Protein AF-A0A0H5R108-F1 (afdb_monomer_lite)

InterPro domains:
  IPR002110 Ankyrin repeat [PF12796] (49-113)
  IPR036770 Ankyrin repeat-containing domain superfamily [G3DSA:1.25.40.20] (4-112)
  IPR036770 Ankyrin repeat-containing domain superfamily [SSF48403] (60-112)

Foldseek 3Di:
DVVQVVVLVVVVVVLVVVLVVLVVVVCVVDDDDPDDPDPVPPDPPVVSVVVSLVVLLCVQQPADPQRDGQLLCCLVVVHDLSSNLVSLVSPHQQCDAGPPPRDGSLSSCVVSVPDPSNNVSNVVSVVVVVVD

Secondary structure (DSSP, 8-state):
-HHHHHHHHHHHHHHHHHHHHHHHHHHTTS---S-----TTS---HHHHHHHHHHHHHHHT-B-TTS-BHHHHHHHTT--HHHHHHHHHTT--TTPPPTTT---HHHHHHHTT--HHHHHHHHHHHHHTT--

Structure (mmCIF, N/CA/C/O backbone):
data_AF-A0A0H5R108-F1
#
_entry.id   AF-A0A0H5R108-F1
#
loop_
_atom_site.group_PDB
_atom_site.id
_atom_site.type_symbol
_atom_site.label_atom_id
_atom_site.label_alt_id
_atom_site.label_comp_id
_atom_site.label_asym_id
_atom_site.label_entity_id
_atom_site.label_seq_id
_atom_site.pdbx_PDB_ins_code
_atom_site.Cartn_x
_atom_site.Cartn_y
_atom_site.Cartn_z
_atom_site.occupancy
_atom_site.B_iso_or_equiv
_atom_site.auth_seq_id
_atom_site.auth_comp_id
_atom_site.auth_asym_id
_atom_site.auth_atom_id
_atom_site.pdbx_PDB_model_num
ATOM 1 N N . ALA A 1 1 ? 14.320 -15.100 1.648 1.00 39.25 1 ALA A N 1
ATOM 2 C CA . ALA A 1 1 ? 12.861 -15.358 1.573 1.00 39.25 1 ALA A CA 1
ATOM 3 C C . ALA A 1 1 ? 12.163 -15.461 2.945 1.00 39.25 1 ALA A C 1
ATOM 5 O O . ALA A 1 1 ? 10.966 -15.215 3.024 1.00 39.25 1 ALA A O 1
ATOM 6 N N . THR A 1 2 ? 12.867 -15.785 4.038 1.00 31.83 2 THR A N 1
ATOM 7 C CA . THR A 1 2 ? 12.300 -15.972 5.395 1.00 31.83 2 THR A CA 1
ATOM 8 C C . THR A 1 2 ? 12.022 -14.674 6.167 1.00 31.83 2 THR A C 1
ATOM 10 O O . THR A 1 2 ? 11.045 -14.609 6.910 1.00 31.83 2 THR A O 1
ATOM 13 N N . PHE A 1 3 ? 12.805 -13.612 5.944 1.00 29.23 3 PHE A N 1
ATOM 14 C CA . PHE A 1 3 ? 12.613 -12.315 6.613 1.00 29.23 3 PHE A CA 1
ATOM 15 C C . PHE A 1 3 ? 11.289 -11.622 6.228 1.00 29.23 3 PHE A C 1
ATOM 17 O O . PHE A 1 3 ? 10.627 -11.038 7.080 1.00 29.23 3 PHE A O 1
ATOM 24 N N . CYS A 1 4 ? 10.850 -11.744 4.969 1.00 37.72 4 CYS A N 1
ATOM 25 C CA . CYS A 1 4 ? 9.632 -11.081 4.487 1.00 37.72 4 CYS A CA 1
ATOM 26 C C . CYS A 1 4 ? 8.341 -11.788 4.932 1.00 37.72 4 CYS A C 1
ATOM 28 O O . CYS A 1 4 ? 7.384 -11.103 5.269 1.00 37.72 4 CYS A O 1
ATOM 30 N N . LYS A 1 5 ? 8.316 -13.129 5.029 1.00 38.66 5 LYS A N 1
ATOM 31 C CA . LYS A 1 5 ? 7.166 -13.861 5.609 1.00 38.66 5 LYS A CA 1
ATOM 32 C C . LYS A 1 5 ? 6.961 -13.513 7.086 1.00 38.66 5 LYS A C 1
ATOM 34 O O . LYS A 1 5 ? 5.835 -13.297 7.518 1.00 38.66 5 LYS A O 1
ATOM 39 N N . ARG A 1 6 ? 8.058 -13.397 7.843 1.00 40.00 6 ARG A N 1
ATOM 40 C CA . ARG A 1 6 ? 8.017 -12.954 9.244 1.00 40.00 6 ARG A CA 1
ATOM 41 C C . ARG A 1 6 ? 7.559 -11.494 9.350 1.00 40.00 6 ARG A C 1
ATOM 43 O O . ARG A 1 6 ? 6.747 -11.187 10.210 1.00 40.00 6 ARG A O 1
ATOM 50 N N . GLY A 1 7 ? 7.997 -10.631 8.430 1.00 42.91 7 GLY A N 1
ATOM 51 C CA . GLY A 1 7 ? 7.567 -9.231 8.345 1.00 42.91 7 GLY A CA 1
ATOM 52 C C . GLY A 1 7 ? 6.076 -9.038 8.038 1.00 42.91 7 GLY A C 1
ATOM 53 O O . GLY A 1 7 ? 5.444 -8.208 8.679 1.00 42.91 7 GLY A O 1
ATOM 54 N N . VAL A 1 8 ? 5.491 -9.819 7.120 1.00 51.31 8 VAL A N 1
ATOM 55 C CA . VAL A 1 8 ? 4.050 -9.744 6.789 1.00 51.31 8 VAL A CA 1
ATOM 56 C C . VAL A 1 8 ? 3.183 -10.127 7.991 1.00 51.31 8 VAL A C 1
ATOM 58 O O . VAL A 1 8 ? 2.243 -9.404 8.314 1.00 51.31 8 VAL A O 1
ATOM 61 N N . ASN A 1 9 ? 3.550 -11.197 8.704 1.00 53.38 9 ASN A N 1
ATOM 62 C CA . ASN A 1 9 ? 2.855 -11.595 9.929 1.00 53.38 9 ASN A CA 1
ATOM 63 C C . ASN A 1 9 ? 2.974 -10.521 11.017 1.00 53.38 9 ASN A C 1
ATOM 65 O O . ASN A 1 9 ? 1.993 -10.236 11.686 1.00 53.38 9 ASN A O 1
ATOM 69 N N . ILE A 1 10 ? 4.139 -9.877 11.153 1.00 54.69 10 ILE A N 1
ATOM 70 C CA . ILE A 1 10 ? 4.339 -8.790 12.119 1.00 54.69 10 ILE A CA 1
ATOM 71 C C . ILE A 1 10 ? 3.491 -7.563 11.764 1.00 54.69 10 ILE A C 1
ATOM 73 O O . ILE A 1 10 ? 2.872 -7.002 12.656 1.00 54.69 10 ILE A O 1
ATOM 77 N N . ILE A 1 11 ? 3.416 -7.148 10.494 1.00 59.50 11 ILE A N 1
ATOM 78 C CA . ILE A 1 11 ? 2.591 -5.994 10.089 1.00 59.50 11 ILE A CA 1
ATOM 79 C C . ILE A 1 11 ? 1.109 -6.289 10.327 1.00 59.50 11 ILE A C 1
ATOM 81 O O . ILE A 1 11 ? 0.412 -5.454 10.899 1.00 59.50 11 ILE A O 1
ATOM 85 N N . SER A 1 12 ? 0.643 -7.484 9.949 1.00 58.59 12 SER A N 1
ATOM 86 C CA . SER A 1 12 ? -0.729 -7.911 10.229 1.00 58.59 12 SER A CA 1
ATOM 87 C C . SER A 1 12 ? -0.999 -7.948 11.731 1.00 58.59 12 SER A C 1
ATOM 89 O O . SER A 1 12 ? -2.007 -7.407 12.167 1.00 58.59 12 SER A O 1
ATOM 91 N N . SER A 1 13 ? -0.094 -8.525 12.528 1.00 58.38 13 SER A N 1
ATOM 92 C CA . SER A 1 13 ? -0.219 -8.542 13.985 1.00 58.38 13 SER A CA 1
ATOM 93 C C . SER A 1 13 ? -0.236 -7.134 14.564 1.00 58.38 13 SER A C 1
ATOM 95 O O . SER A 1 13 ? -1.111 -6.854 15.359 1.00 58.38 13 SER A O 1
ATOM 97 N N . ILE A 1 14 ? 0.640 -6.220 14.137 1.00 65.56 14 ILE A N 1
ATOM 98 C CA . ILE A 1 14 ? 0.660 -4.835 14.634 1.00 65.56 14 ILE A CA 1
ATOM 99 C C . ILE A 1 14 ? -0.652 -4.120 14.307 1.00 65.56 14 ILE A C 1
ATOM 101 O O . ILE A 1 14 ? -1.214 -3.476 15.185 1.00 65.56 14 ILE A O 1
ATOM 105 N N . ILE A 1 15 ? -1.165 -4.240 13.079 1.00 67.69 15 ILE A N 1
ATOM 106 C CA . ILE A 1 15 ? -2.441 -3.615 12.697 1.00 67.69 15 ILE A CA 1
ATOM 107 C C . ILE A 1 15 ? -3.590 -4.192 13.533 1.00 67.69 15 ILE A C 1
ATOM 109 O O . ILE A 1 15 ? -4.418 -3.433 14.038 1.00 67.69 15 ILE A O 1
ATOM 113 N N . THR A 1 16 ? -3.620 -5.513 13.724 1.00 66.31 16 THR A N 1
ATOM 114 C CA . THR A 1 16 ? -4.623 -6.182 14.562 1.00 66.31 16 THR A CA 1
ATOM 115 C C . THR A 1 16 ? -4.509 -5.753 16.023 1.00 66.31 16 THR A C 1
ATOM 117 O O . THR A 1 16 ? -5.508 -5.357 16.606 1.00 66.31 16 THR A O 1
ATOM 120 N N . THR A 1 17 ? -3.306 -5.718 16.596 1.00 64.25 17 THR A N 1
ATOM 121 C CA . THR A 1 17 ? -3.085 -5.314 17.991 1.00 64.25 17 THR A CA 1
ATOM 122 C C . THR A 1 17 ? -3.404 -3.837 18.215 1.00 64.25 17 THR A C 1
ATOM 124 O O . THR A 1 17 ? -3.990 -3.492 19.234 1.00 64.25 17 THR A O 1
ATOM 127 N N . VAL A 1 18 ? -3.083 -2.950 17.266 1.00 66.44 18 VAL A N 1
ATOM 128 C CA . VAL A 1 18 ? -3.482 -1.532 17.334 1.00 66.44 18 VAL A CA 1
ATOM 129 C C . VAL A 1 18 ? -5.004 -1.410 17.289 1.00 66.44 18 VAL A C 1
ATOM 131 O O . VAL A 1 18 ? -5.579 -0.649 18.064 1.00 66.44 18 VAL A O 1
ATOM 134 N N . ARG A 1 19 ? -5.676 -2.188 16.431 1.00 66.38 19 ARG A N 1
ATOM 135 C CA . ARG A 1 19 ? -7.143 -2.235 16.372 1.00 66.38 19 ARG A CA 1
ATOM 136 C C . ARG A 1 19 ? -7.742 -2.722 17.694 1.00 66.38 19 ARG A C 1
ATOM 138 O O . ARG A 1 19 ? -8.646 -2.077 18.211 1.00 66.38 19 ARG A O 1
ATOM 145 N N . GLU A 1 20 ? -7.209 -3.802 18.256 1.00 66.00 20 GLU A N 1
ATOM 146 C CA . GLU A 1 20 ? -7.631 -4.366 19.543 1.00 66.00 20 GLU A CA 1
ATOM 147 C C . GLU A 1 20 ? -7.404 -3.394 20.706 1.00 66.00 20 GLU A C 1
ATOM 149 O O . GLU A 1 20 ? -8.288 -3.233 21.539 1.00 66.00 20 GLU A O 1
ATOM 154 N N . GLN A 1 21 ? -6.266 -2.695 20.755 1.00 64.56 21 GLN A N 1
ATOM 155 C CA . GLN A 1 21 ? -5.990 -1.695 21.792 1.00 64.56 21 GLN A CA 1
ATOM 156 C C . GLN A 1 21 ? -6.930 -0.493 21.709 1.00 64.56 21 GLN A C 1
ATOM 158 O O . GLN A 1 21 ? -7.358 0.012 22.743 1.00 64.56 21 GLN A O 1
ATOM 163 N N . ILE A 1 22 ? -7.259 -0.029 20.500 1.00 64.00 22 ILE A N 1
ATOM 164 C CA . ILE A 1 22 ? -8.217 1.067 20.313 1.00 64.00 22 ILE A CA 1
ATOM 165 C C . ILE A 1 22 ? -9.602 0.636 20.803 1.00 64.00 22 ILE A C 1
ATOM 167 O O . ILE A 1 22 ? -10.215 1.379 21.561 1.00 64.00 22 ILE A O 1
ATOM 171 N N . ILE A 1 23 ? -10.056 -0.568 20.435 1.00 63.94 23 ILE A N 1
ATOM 172 C CA . ILE A 1 23 ? -11.335 -1.127 20.902 1.00 63.94 23 ILE A CA 1
ATOM 173 C C . ILE A 1 23 ? -11.332 -1.253 22.427 1.00 63.94 23 ILE A C 1
ATOM 175 O O . ILE A 1 23 ? -12.199 -0.694 23.084 1.00 63.94 23 ILE A O 1
ATOM 179 N N . HIS A 1 24 ? -10.302 -1.879 23.001 1.00 61.62 24 HIS A N 1
ATOM 180 C CA . HIS A 1 24 ? -10.184 -2.046 24.446 1.00 61.62 24 HIS A CA 1
ATOM 181 C C . HIS A 1 24 ? -10.196 -0.697 25.180 1.00 61.62 24 HIS A C 1
ATOM 183 O O . HIS A 1 24 ? -10.885 -0.551 26.180 1.00 61.62 24 HIS A O 1
ATOM 189 N N . ASN A 1 25 ? -9.476 0.317 24.693 1.00 56.56 25 ASN A N 1
ATOM 190 C CA . ASN A 1 25 ? -9.455 1.643 25.320 1.00 56.56 25 ASN A CA 1
ATOM 191 C C . ASN A 1 25 ? -10.799 2.388 25.216 1.00 56.56 25 ASN A C 1
ATOM 193 O O . ASN A 1 25 ? -11.084 3.219 26.078 1.00 56.56 25 ASN A O 1
ATOM 197 N N . LEU A 1 26 ? -11.611 2.105 24.192 1.00 58.41 26 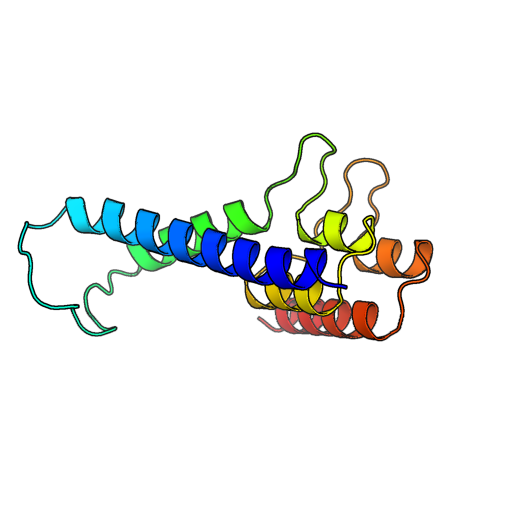LEU A N 1
ATOM 198 C CA . LEU A 1 26 ? -12.974 2.629 24.060 1.00 58.41 26 LEU A CA 1
ATOM 199 C C . LEU A 1 26 ? -13.953 1.871 24.976 1.00 58.41 26 LEU A C 1
ATOM 201 O O . LEU A 1 26 ? -14.751 2.512 25.661 1.00 58.41 26 LEU A O 1
ATOM 205 N N . ASP A 1 27 ? -13.815 0.546 25.089 1.00 54.22 27 ASP A N 1
ATOM 206 C CA . ASP A 1 27 ? -14.609 -0.314 25.983 1.00 54.22 27 ASP A CA 1
ATOM 207 C C . ASP A 1 27 ? -14.392 0.017 27.471 1.00 54.22 27 ASP A C 1
ATOM 209 O O . ASP A 1 27 ? -15.321 -0.069 28.275 1.00 54.22 27 ASP A O 1
ATOM 213 N N . GLN A 1 28 ? -13.192 0.470 27.864 1.00 46.34 28 GLN A N 1
ATOM 214 C CA . GLN A 1 28 ? -12.898 0.862 29.255 1.00 46.34 28 GLN A CA 1
ATOM 215 C C . GLN A 1 28 ? -13.725 2.066 29.763 1.00 46.34 28 GLN A C 1
ATOM 217 O O . GLN A 1 28 ? -13.648 2.383 30.951 1.00 46.34 28 GLN A O 1
ATOM 222 N N . ASN A 1 29 ? -14.544 2.712 28.919 1.00 45.19 29 ASN A N 1
ATOM 223 C CA . ASN A 1 29 ? -15.502 3.739 29.342 1.00 45.19 29 ASN A CA 1
ATOM 224 C C . ASN A 1 29 ? -16.907 3.205 29.692 1.00 45.19 29 ASN A C 1
ATOM 226 O O . ASN A 1 29 ? -17.709 3.975 30.220 1.00 45.19 29 ASN A O 1
ATOM 230 N N . VAL A 1 30 ? -17.216 1.913 29.495 1.00 46.62 30 VAL A N 1
ATOM 231 C CA . VAL A 1 30 ? -18.465 1.300 29.992 1.00 46.62 30 VAL A CA 1
ATOM 232 C C . VAL A 1 30 ? -18.208 -0.105 30.561 1.00 46.62 30 VAL A C 1
ATOM 234 O O . VAL A 1 30 ? -18.131 -1.086 29.842 1.00 46.62 30 VAL A O 1
ATOM 237 N N . MET A 1 31 ? -18.157 -0.169 31.898 1.00 34.31 31 MET A N 1
ATOM 238 C CA . MET A 1 31 ? -18.394 -1.324 32.789 1.00 34.31 31 MET A CA 1
ATOM 239 C C . MET A 1 31 ? -17.576 -2.626 32.608 1.00 34.31 31 MET A C 1
ATOM 241 O O . MET A 1 31 ? -17.708 -3.389 31.660 1.00 34.31 31 MET A O 1
ATOM 245 N N . LYS A 1 32 ? -16.811 -2.941 33.664 1.00 44.47 32 LYS A N 1
ATOM 246 C CA . LYS A 1 32 ? -16.006 -4.158 33.863 1.00 44.47 32 LYS A CA 1
ATOM 247 C C . LYS A 1 32 ? -16.839 -5.451 33.877 1.00 44.47 32 LYS A C 1
ATOM 249 O O . LYS A 1 32 ? -17.754 -5.576 34.687 1.00 44.47 32 LYS A O 1
ATOM 254 N N . GLY A 1 33 ? -16.386 -6.470 33.144 1.00 33.91 33 GLY A N 1
ATOM 255 C CA . GLY A 1 33 ? -16.775 -7.871 33.350 1.00 33.91 33 GLY A CA 1
ATOM 256 C C . GLY A 1 33 ? -15.952 -8.849 32.491 1.00 33.91 33 GLY A C 1
ATOM 257 O O . GLY A 1 33 ? -15.883 -8.655 31.282 1.00 33.91 33 GLY A O 1
ATOM 258 N N . PRO A 1 34 ? -15.308 -9.890 33.062 1.00 40.66 34 PRO A N 1
ATOM 259 C CA . PRO A 1 34 ? -14.499 -10.850 32.317 1.00 40.66 34 PRO A CA 1
ATOM 260 C C . PRO A 1 34 ? -15.363 -12.040 31.900 1.00 40.66 34 PRO A C 1
ATOM 262 O O . PRO A 1 34 ? -15.352 -13.089 32.531 1.00 40.66 34 PRO A O 1
ATOM 265 N N . SER A 1 35 ? -16.202 -11.865 30.894 1.00 36.12 35 SER A N 1
ATOM 266 C CA . SER A 1 35 ? -16.847 -12.953 30.151 1.00 36.12 35 SER A CA 1
ATOM 267 C C . SER A 1 35 ? -17.789 -12.322 29.147 1.00 36.12 35 SER A C 1
ATOM 269 O O . SER A 1 35 ? -18.382 -11.291 29.433 1.00 36.12 35 SER A O 1
ATOM 271 N N . VAL A 1 36 ? -17.944 -12.986 28.005 1.00 32.72 36 VAL A N 1
ATOM 272 C CA . VAL A 1 36 ? -18.641 -12.505 26.809 1.00 32.72 36 VAL A CA 1
ATOM 273 C C . VAL A 1 36 ? -17.709 -11.642 25.960 1.00 32.72 36 VAL A C 1
ATOM 275 O O . VAL A 1 36 ? -17.572 -10.446 26.168 1.00 32.72 36 VAL A O 1
ATOM 278 N N . TRP A 1 37 ? -17.099 -12.267 24.943 1.00 43.38 37 TRP A N 1
ATOM 279 C CA . TRP A 1 37 ? -17.059 -11.617 23.633 1.00 43.38 37 TRP A CA 1
ATOM 280 C C . TRP A 1 37 ? -18.476 -11.115 23.372 1.00 43.38 37 TRP A C 1
ATOM 282 O O . TRP A 1 37 ? -19.359 -11.959 23.170 1.00 43.38 37 TRP A O 1
ATOM 292 N N . PRO A 1 38 ? -18.750 -9.803 23.395 1.00 36.34 38 PRO A N 1
ATOM 293 C CA . PRO A 1 38 ? -19.984 -9.353 22.812 1.00 36.34 38 PRO A CA 1
ATOM 294 C C . PRO A 1 38 ? -19.811 -9.642 21.324 1.00 36.34 38 PRO A C 1
ATOM 296 O O . PRO A 1 38 ? -18.778 -9.345 20.724 1.00 36.34 38 PRO A O 1
ATOM 299 N N . SER A 1 39 ? -20.798 -10.333 20.770 1.00 34.25 39 SER A N 1
ATOM 300 C CA . SER A 1 39 ? -21.044 -10.528 19.347 1.00 34.25 39 SER A CA 1
ATOM 301 C C . SER A 1 39 ? -20.576 -9.336 18.491 1.00 34.25 39 SER A C 1
ATOM 303 O O . SER A 1 39 ? -20.517 -8.220 19.004 1.00 34.25 39 SER A O 1
ATOM 305 N N . PRO A 1 40 ? -20.361 -9.498 17.170 1.00 42.31 40 PRO A N 1
ATOM 306 C CA . PRO A 1 40 ? -20.009 -8.410 16.238 1.00 42.31 40 PRO A CA 1
ATOM 307 C C . PRO A 1 40 ? -21.073 -7.283 16.106 1.00 42.31 40 PRO A C 1
ATOM 309 O O . PRO A 1 40 ? -21.154 -6.627 15.075 1.00 42.31 40 PRO A O 1
ATOM 312 N N . ASN A 1 41 ? -21.917 -7.070 17.122 1.00 42.22 41 ASN A N 1
ATOM 313 C CA . ASN A 1 41 ? -23.129 -6.270 17.118 1.00 42.22 41 ASN A CA 1
ATOM 314 C C . ASN A 1 41 ? -23.401 -5.454 18.409 1.00 42.22 41 ASN A C 1
ATOM 316 O O . ASN A 1 41 ? -24.548 -5.095 18.649 1.00 42.22 41 ASN A O 1
ATOM 320 N N . LEU A 1 42 ? -22.404 -5.133 19.240 1.00 38.75 42 LEU A N 1
ATOM 321 C CA . LEU A 1 42 ? -22.546 -4.210 20.388 1.00 38.75 42 LEU A CA 1
ATOM 322 C C . LEU A 1 42 ? -21.253 -3.369 20.436 1.00 38.75 42 LEU A C 1
ATOM 324 O O . LEU A 1 42 ? -20.208 -3.937 20.704 1.00 38.75 42 LEU A O 1
ATOM 328 N N . VAL A 1 43 ? -21.160 -2.085 20.079 1.00 43.75 43 VAL A N 1
ATOM 329 C CA . VAL A 1 43 ? -22.072 -0.940 20.188 1.00 43.75 43 VAL A CA 1
ATOM 330 C C . VAL A 1 43 ? -21.994 -0.126 18.885 1.00 43.75 43 VAL A C 1
ATOM 332 O O . VAL A 1 43 ? -20.951 0.419 18.534 1.00 43.75 43 VAL A O 1
ATOM 335 N N . GLN A 1 44 ? -23.099 -0.077 18.138 1.00 45.94 44 GLN A N 1
ATOM 336 C CA . GLN A 1 44 ? -23.266 0.777 16.961 1.00 45.94 44 GLN A CA 1
ATOM 337 C C . GLN A 1 44 ? -23.767 2.159 17.397 1.00 45.94 44 GLN A C 1
ATOM 339 O O . GLN A 1 44 ? -24.942 2.472 17.221 1.00 45.94 44 GLN A O 1
ATOM 344 N N . ASP A 1 45 ? -22.897 2.991 17.962 1.00 49.69 45 ASP A N 1
ATOM 345 C CA . ASP A 1 45 ? -23.091 4.432 17.812 1.00 49.69 45 ASP A CA 1
ATOM 346 C C . ASP A 1 45 ? -22.183 4.869 16.660 1.00 49.69 45 ASP A C 1
ATOM 348 O O . ASP A 1 45 ? -20.990 4.551 16.646 1.00 49.69 45 ASP A O 1
ATOM 352 N N . GLY A 1 46 ? -22.737 5.523 15.633 1.00 53.19 46 GLY A N 1
ATOM 353 C CA . GLY A 1 46 ? -22.003 5.826 14.391 1.00 53.19 46 GLY A CA 1
ATOM 354 C C . GLY A 1 46 ? -20.681 6.567 14.638 1.00 53.19 46 GLY A C 1
ATOM 355 O O . GLY A 1 46 ? -19.720 6.414 13.886 1.00 53.19 46 GLY A O 1
ATOM 356 N N . ARG A 1 47 ? -20.606 7.286 15.763 1.00 56.66 47 ARG A N 1
ATOM 357 C CA . ARG A 1 47 ? -19.448 8.057 16.213 1.00 56.66 47 ARG A CA 1
ATOM 358 C C . ARG A 1 47 ? -18.204 7.206 16.507 1.00 56.66 47 ARG A C 1
ATOM 360 O O . ARG A 1 47 ? -17.117 7.601 16.092 1.00 56.66 47 ARG A O 1
ATOM 367 N N . ASP A 1 48 ? -18.328 6.051 17.162 1.00 56.66 48 ASP A N 1
ATOM 368 C CA . ASP A 1 48 ? -17.157 5.240 1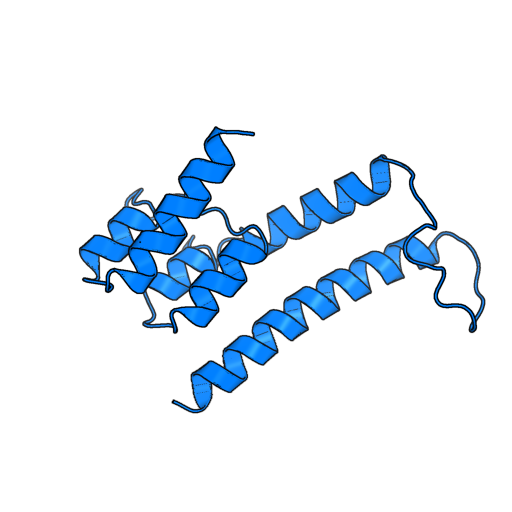7.549 1.00 56.66 48 ASP A CA 1
ATOM 369 C C . ASP A 1 48 ? -16.570 4.483 16.351 1.00 56.66 48 ASP A C 1
ATOM 371 O O . ASP A 1 48 ? -15.350 4.407 16.180 1.00 56.66 48 ASP A O 1
ATOM 375 N N . SER A 1 49 ? -17.438 4.007 15.453 1.00 62.88 49 SER A N 1
ATOM 376 C CA . SER A 1 49 ? -17.022 3.407 14.180 1.00 62.88 49 SER A CA 1
ATOM 377 C C . SER A 1 49 ? -16.255 4.409 13.306 1.00 62.88 49 SER A C 1
ATOM 379 O O . SER A 1 49 ? -15.218 4.070 12.724 1.00 62.88 49 SER A O 1
ATOM 381 N N . ASP A 1 50 ? -16.710 5.665 13.270 1.00 69.62 50 ASP A N 1
ATOM 382 C CA . ASP A 1 50 ? -16.055 6.742 12.529 1.00 69.62 50 ASP A CA 1
ATOM 383 C C . ASP A 1 50 ? -14.681 7.106 13.119 1.00 69.62 50 ASP A C 1
ATOM 385 O O . ASP A 1 50 ? -13.717 7.247 12.360 1.00 69.62 50 ASP A O 1
ATOM 389 N N . ILE A 1 51 ? -14.551 7.171 14.451 1.00 69.31 51 ILE A N 1
ATOM 390 C CA . ILE A 1 51 ? -13.272 7.433 15.138 1.00 69.31 51 ILE A CA 1
ATOM 391 C C . ILE A 1 51 ? -12.270 6.301 14.889 1.00 69.31 51 ILE A C 1
ATOM 393 O O . ILE A 1 51 ? -11.097 6.565 14.600 1.00 69.31 51 ILE A O 1
ATOM 397 N N . ILE A 1 52 ? -12.707 5.039 14.970 1.00 70.25 52 ILE A N 1
ATOM 398 C CA . ILE A 1 52 ? -11.850 3.877 14.696 1.00 70.25 52 ILE A CA 1
ATOM 399 C C . ILE A 1 52 ? -11.373 3.912 13.241 1.00 70.25 52 ILE A C 1
ATOM 401 O O . ILE A 1 52 ? -10.177 3.750 12.980 1.00 70.25 52 ILE A O 1
ATOM 405 N N . ARG A 1 53 ? -12.279 4.172 12.289 1.00 72.81 53 ARG A N 1
ATOM 406 C CA . ARG A 1 53 ? -11.945 4.287 10.862 1.00 72.81 53 ARG A CA 1
ATOM 407 C C . ARG A 1 53 ? -10.956 5.422 10.609 1.00 72.81 53 ARG A C 1
ATOM 409 O O . ARG A 1 53 ? -9.965 5.220 9.909 1.00 72.81 53 ARG A O 1
ATOM 416 N N . GLU A 1 54 ? -11.199 6.599 11.178 1.00 74.31 54 GLU A N 1
ATOM 417 C CA . GLU A 1 54 ? -10.326 7.763 11.027 1.00 74.31 54 GLU A CA 1
ATOM 418 C C . GLU A 1 54 ? -8.940 7.505 11.629 1.00 74.31 54 GLU A C 1
ATOM 420 O O . GLU A 1 54 ? -7.923 7.765 10.984 1.00 74.31 54 GLU A O 1
ATOM 425 N N . THR A 1 55 ? -8.883 6.943 12.835 1.00 76.06 55 THR A N 1
ATOM 426 C CA . THR A 1 55 ? -7.625 6.632 13.525 1.00 76.06 55 THR A CA 1
ATOM 427 C C . THR A 1 55 ? -6.823 5.584 12.761 1.00 76.06 55 THR A C 1
ATOM 429 O O . THR A 1 55 ? -5.622 5.760 12.548 1.00 76.06 55 THR A O 1
ATOM 432 N N . MET A 1 56 ? -7.480 4.528 12.275 1.00 79.81 56 MET A N 1
ATOM 433 C CA . MET A 1 56 ? -6.835 3.489 11.470 1.00 79.81 56 MET A CA 1
ATOM 434 C C . MET A 1 56 ? -6.339 4.041 10.128 1.00 79.81 56 MET A C 1
ATOM 436 O O . MET A 1 56 ? -5.214 3.752 9.722 1.00 79.81 56 MET A O 1
ATOM 440 N N . SER A 1 57 ? -7.131 4.897 9.476 1.00 82.25 57 SER A N 1
ATOM 441 C CA . SER A 1 57 ? -6.734 5.589 8.245 1.00 82.25 57 SER A CA 1
ATOM 442 C C . SER A 1 57 ? -5.515 6.492 8.466 1.00 82.25 57 SER A C 1
ATOM 444 O O . SER A 1 57 ? -4.555 6.445 7.694 1.00 82.25 57 SER A O 1
ATOM 446 N N . LYS A 1 58 ? -5.490 7.268 9.559 1.00 83.81 58 LYS A N 1
ATOM 447 C CA . LYS A 1 58 ? -4.326 8.083 9.945 1.00 83.81 58 LYS A CA 1
ATOM 448 C C . LYS A 1 58 ? -3.095 7.222 10.218 1.00 83.81 58 LYS A C 1
ATOM 450 O O . LYS A 1 58 ? -1.996 7.599 9.819 1.00 83.81 58 LYS A O 1
ATOM 455 N N . PHE A 1 59 ? -3.266 6.078 10.879 1.00 83.25 59 PHE A N 1
ATOM 456 C CA . PHE A 1 59 ? -2.176 5.160 11.190 1.00 83.25 59 PHE A CA 1
ATOM 457 C C . PHE A 1 59 ? -1.571 4.534 9.925 1.00 83.25 59 PHE A C 1
ATOM 459 O O . PHE A 1 59 ? -0.364 4.650 9.707 1.00 83.25 59 PHE A O 1
ATOM 466 N N . ILE A 1 60 ? -2.392 3.926 9.060 1.00 86.62 60 ILE A N 1
ATOM 467 C CA . ILE A 1 60 ? -1.910 3.217 7.861 1.00 86.62 60 ILE A CA 1
ATOM 468 C C . ILE A 1 60 ? -1.250 4.168 6.849 1.00 86.62 60 ILE A C 1
ATOM 470 O O . ILE A 1 60 ? -0.296 3.796 6.159 1.00 86.62 60 ILE A O 1
ATOM 474 N N . ASN A 1 61 ? -1.710 5.421 6.809 1.00 89.62 61 ASN A N 1
ATOM 475 C CA . ASN A 1 61 ? -1.202 6.470 5.926 1.00 89.62 61 ASN A CA 1
ATOM 476 C C . ASN A 1 61 ? -0.173 7.394 6.589 1.00 89.62 61 ASN A C 1
ATOM 478 O O . ASN A 1 61 ? 0.222 8.406 6.000 1.00 89.62 61 ASN A O 1
ATOM 482 N N . ASN A 1 62 ? 0.295 7.054 7.793 1.00 88.56 62 ASN A N 1
ATOM 483 C CA . ASN A 1 62 ? 1.302 7.838 8.492 1.00 88.56 62 ASN A CA 1
ATOM 484 C C . ASN A 1 62 ? 2.614 7.871 7.691 1.00 88.56 62 ASN A C 1
ATOM 486 O O . ASN A 1 62 ? 3.010 6.899 7.041 1.00 88.56 62 ASN A O 1
ATOM 490 N N . ARG A 1 63 ? 3.295 9.015 7.733 1.00 86.19 63 ARG A N 1
ATOM 491 C CA . ARG A 1 63 ? 4.568 9.246 7.062 1.00 86.19 63 ARG A CA 1
ATOM 492 C C . ARG A 1 63 ? 5.719 9.048 8.043 1.00 86.19 63 ARG A C 1
ATOM 494 O O . ARG A 1 63 ? 5.739 9.626 9.122 1.00 86.19 63 ARG A O 1
ATOM 501 N N . ASN A 1 64 ? 6.729 8.292 7.629 1.00 81.88 64 ASN A N 1
ATOM 502 C CA . ASN A 1 64 ? 7.983 8.177 8.368 1.00 81.88 64 ASN A CA 1
ATOM 503 C C . ASN A 1 64 ? 8.803 9.486 8.325 1.00 81.88 64 ASN A C 1
ATOM 505 O O . ASN A 1 64 ? 8.430 10.455 7.663 1.00 81.88 64 ASN A O 1
ATOM 509 N N . LEU A 1 65 ? 9.978 9.492 8.966 1.00 80.75 65 LEU A N 1
ATOM 510 C CA . LEU A 1 65 ? 10.888 10.651 9.020 1.00 80.75 65 LEU A CA 1
ATOM 511 C C . LEU A 1 65 ? 11.323 11.178 7.639 1.00 80.75 65 LEU A C 1
ATOM 513 O O . LEU A 1 65 ? 11.686 12.343 7.505 1.00 80.75 65 LEU A O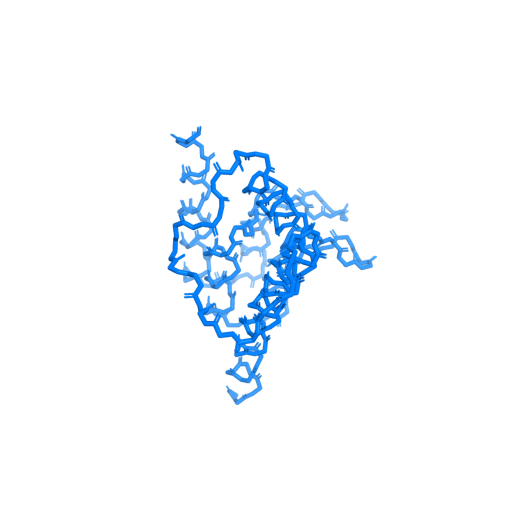 1
ATOM 517 N N . ARG A 1 66 ? 11.254 10.346 6.592 1.00 76.31 66 ARG A N 1
ATOM 518 C CA . ARG A 1 66 ? 11.552 10.733 5.202 1.00 76.31 66 ARG A CA 1
ATOM 519 C C . ARG A 1 66 ? 10.328 11.262 4.447 1.00 76.31 66 ARG A C 1
ATOM 521 O O . ARG A 1 66 ? 10.431 11.597 3.271 1.00 76.31 66 ARG A O 1
ATOM 528 N N . GLY A 1 67 ? 9.169 11.336 5.097 1.00 83.12 67 GLY A N 1
ATOM 529 C CA . GLY A 1 67 ? 7.910 11.758 4.489 1.00 83.12 67 GLY A CA 1
ATOM 530 C C . GLY A 1 67 ? 7.213 10.676 3.657 1.00 83.12 67 GLY A C 1
ATOM 531 O O . GLY A 1 67 ? 6.296 11.008 2.908 1.00 83.12 67 GLY A O 1
ATOM 532 N N . ASN A 1 68 ? 7.626 9.410 3.772 1.00 85.00 68 ASN A N 1
ATOM 533 C CA . ASN A 1 68 ? 7.050 8.290 3.024 1.00 85.00 68 ASN A CA 1
ATOM 534 C C . ASN A 1 68 ? 6.051 7.512 3.878 1.00 85.00 68 ASN A C 1
ATOM 536 O O . ASN A 1 68 ? 6.329 7.223 5.040 1.00 85.00 68 ASN A O 1
ATOM 540 N N . THR A 1 69 ? 4.932 7.102 3.282 1.00 90.62 69 THR A N 1
ATOM 541 C CA . THR A 1 69 ? 4.004 6.151 3.905 1.00 90.62 69 THR A CA 1
ATOM 542 C C . THR A 1 69 ? 4.583 4.736 3.911 1.00 90.62 69 THR A C 1
ATOM 544 O O . THR A 1 69 ? 5.584 4.448 3.234 1.00 90.62 69 THR A O 1
ATOM 547 N N . ALA A 1 70 ? 3.947 3.830 4.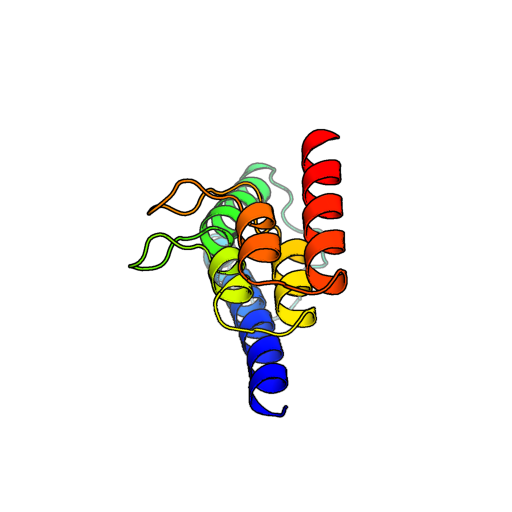659 1.00 88.19 70 ALA A N 1
ATOM 548 C CA . ALA A 1 70 ? 4.291 2.409 4.639 1.00 88.19 70 ALA A CA 1
ATOM 549 C C . ALA A 1 70 ? 4.233 1.836 3.210 1.00 88.19 70 ALA A C 1
ATOM 551 O O . ALA A 1 70 ? 5.160 1.148 2.781 1.00 88.19 70 ALA A O 1
ATOM 552 N N . LEU A 1 71 ? 3.206 2.213 2.438 1.00 91.44 71 LEU A N 1
ATOM 553 C CA . LEU A 1 71 ? 3.033 1.795 1.047 1.00 91.44 71 LEU A CA 1
ATOM 554 C C . LEU A 1 71 ? 4.171 2.288 0.140 1.00 91.44 71 LEU A C 1
ATOM 556 O O . LEU A 1 71 ? 4.760 1.496 -0.594 1.00 91.44 71 LEU A O 1
ATOM 560 N N . LEU A 1 72 ? 4.540 3.572 0.230 1.00 90.81 72 LEU A N 1
ATOM 561 C CA . LEU A 1 72 ? 5.661 4.122 -0.544 1.00 90.81 72 LEU A CA 1
ATOM 562 C C . LEU A 1 72 ? 6.978 3.416 -0.191 1.00 90.81 72 LEU A C 1
ATOM 564 O O . LEU A 1 72 ? 7.778 3.104 -1.071 1.00 90.81 72 LEU A O 1
ATOM 568 N N . SER A 1 73 ? 7.184 3.109 1.092 1.00 88.50 73 SER A N 1
ATOM 569 C CA . SER A 1 73 ? 8.377 2.398 1.563 1.00 88.50 73 SER A CA 1
ATOM 570 C C . SER A 1 73 ? 8.435 0.954 1.052 1.00 88.50 73 SER A C 1
ATOM 572 O O . SER A 1 73 ? 9.513 0.477 0.700 1.00 88.50 73 SER A O 1
ATOM 574 N N . ALA A 1 74 ? 7.291 0.268 0.945 1.00 88.44 74 ALA A N 1
ATOM 575 C CA . ALA A 1 74 ? 7.222 -1.077 0.375 1.00 88.44 74 ALA A CA 1
ATOM 576 C C . ALA A 1 74 ? 7.679 -1.105 -1.095 1.00 88.44 74 ALA A C 1
ATOM 578 O O . ALA A 1 74 ? 8.376 -2.029 -1.523 1.00 88.44 74 ALA A O 1
ATOM 579 N N . ILE A 1 75 ? 7.346 -0.053 -1.848 1.00 89.94 75 ILE A N 1
ATOM 580 C CA . ILE A 1 75 ? 7.729 0.102 -3.254 1.00 89.94 75 ILE A CA 1
ATOM 581 C C . ILE A 1 75 ? 9.215 0.446 -3.396 1.00 89.94 75 ILE A C 1
ATOM 583 O O . ILE A 1 75 ? 9.847 -0.025 -4.339 1.00 89.94 75 ILE A O 1
ATOM 587 N N . THR A 1 76 ? 9.815 1.215 -2.483 1.00 86.00 76 THR A N 1
ATOM 588 C CA . THR A 1 76 ? 11.245 1.565 -2.582 1.00 86.00 76 THR A CA 1
ATOM 589 C C . THR A 1 76 ? 12.169 0.468 -2.052 1.00 86.00 76 THR A C 1
ATOM 591 O O . THR A 1 76 ? 13.234 0.249 -2.615 1.00 86.00 76 THR A O 1
ATOM 594 N N . ASN A 1 77 ? 11.763 -0.271 -1.016 1.00 84.56 77 ASN A N 1
ATOM 595 C CA . ASN A 1 77 ? 12.656 -1.164 -0.259 1.00 84.56 77 ASN A CA 1
ATOM 596 C C . ASN A 1 77 ? 12.608 -2.641 -0.686 1.00 84.56 77 ASN A C 1
ATOM 598 O O . ASN A 1 77 ? 13.011 -3.516 0.072 1.00 84.56 77 ASN A O 1
ATOM 602 N N . HIS A 1 78 ? 12.115 -2.939 -1.889 1.00 79.06 78 HIS A N 1
ATOM 603 C CA . HIS A 1 78 ? 11.994 -4.309 -2.412 1.00 79.06 78 HIS A CA 1
ATOM 604 C C . HIS A 1 78 ? 11.213 -5.261 -1.496 1.00 79.06 78 HIS A C 1
ATOM 606 O O . HIS A 1 78 ? 11.548 -6.440 -1.382 1.00 79.06 78 HIS A O 1
ATOM 612 N N . CYS A 1 79 ? 10.145 -4.759 -0.873 1.00 83.44 79 CYS A N 1
ATOM 613 C CA . CYS A 1 79 ? 9.214 -5.605 -0.134 1.00 83.44 79 CYS A CA 1
ATOM 614 C C . CYS A 1 79 ? 8.475 -6.568 -1.075 1.00 83.44 79 CYS A C 1
ATOM 616 O O . CYS A 1 79 ? 8.535 -6.436 -2.299 1.00 83.44 79 CYS A O 1
ATOM 618 N N . SER A 1 80 ? 7.794 -7.565 -0.508 1.00 87.12 80 SER A N 1
ATOM 619 C CA . SER A 1 80 ? 7.051 -8.537 -1.309 1.00 87.12 80 SER A CA 1
ATOM 620 C C . SER A 1 80 ? 5.726 -7.956 -1.814 1.00 87.12 80 SER A C 1
ATOM 622 O O . SER A 1 80 ? 5.197 -6.988 -1.258 1.00 87.12 80 SER A O 1
ATOM 624 N N . VAL A 1 81 ? 5.178 -8.561 -2.871 1.00 88.44 81 VAL A N 1
ATOM 625 C CA . VAL A 1 81 ? 3.860 -8.190 -3.414 1.00 88.44 81 VAL A CA 1
ATOM 626 C C . VAL A 1 81 ? 2.776 -8.370 -2.347 1.00 88.44 81 VAL A C 1
ATOM 628 O O . VAL A 1 81 ? 1.837 -7.586 -2.276 1.00 88.44 81 VAL A O 1
ATOM 631 N N . GLU A 1 82 ? 2.919 -9.371 -1.484 1.00 87.31 82 GLU A N 1
ATOM 632 C CA . GLU A 1 82 ? 1.988 -9.656 -0.391 1.00 87.31 82 GLU A CA 1
ATOM 633 C C . GLU A 1 82 ? 1.976 -8.521 0.635 1.00 87.31 82 GLU A C 1
ATOM 635 O O . GLU A 1 82 ? 0.906 -8.123 1.077 1.00 87.31 82 GLU A O 1
ATOM 640 N N . THR A 1 83 ? 3.138 -7.940 0.969 1.00 85.19 83 THR A N 1
ATOM 641 C CA . THR A 1 83 ? 3.192 -6.752 1.837 1.00 85.19 83 THR A CA 1
ATOM 642 C C . THR A 1 83 ? 2.440 -5.577 1.215 1.00 85.19 83 THR A C 1
ATOM 644 O O . THR A 1 83 ? 1.690 -4.896 1.907 1.00 85.19 83 THR A O 1
ATOM 647 N N . LEU A 1 84 ? 2.612 -5.347 -0.091 1.00 89.94 84 LEU A N 1
ATOM 648 C CA . LEU A 1 84 ? 1.891 -4.294 -0.808 1.00 89.94 84 LEU A CA 1
ATOM 649 C C . LEU A 1 84 ? 0.372 -4.522 -0.753 1.00 89.94 84 LEU A C 1
ATOM 651 O O . LEU A 1 84 ? -0.365 -3.605 -0.405 1.00 89.94 84 LEU A O 1
ATOM 655 N N . LYS A 1 85 ? -0.084 -5.740 -1.071 1.00 87.06 85 LYS A N 1
ATOM 656 C CA . LYS A 1 85 ? -1.508 -6.106 -1.056 1.00 87.06 85 LYS A CA 1
ATOM 657 C C . LYS A 1 85 ? -2.119 -5.946 0.330 1.00 87.06 85 LYS A C 1
ATOM 659 O O . LYS A 1 85 ? -3.139 -5.283 0.444 1.00 87.06 85 LYS A O 1
ATOM 664 N N . LEU A 1 86 ? -1.446 -6.436 1.372 1.00 85.69 86 LEU A N 1
ATOM 665 C CA . LEU A 1 86 ? -1.908 -6.313 2.755 1.00 85.69 86 LEU A CA 1
ATOM 666 C C . LEU A 1 86 ? -2.101 -4.844 3.163 1.00 85.69 86 LEU A C 1
ATOM 668 O O . LEU A 1 86 ? -3.090 -4.501 3.807 1.00 85.69 86 LEU A O 1
ATOM 672 N N . LEU A 1 87 ? -1.173 -3.960 2.781 1.00 86.38 87 LEU A N 1
ATOM 673 C CA . LEU A 1 87 ? -1.300 -2.528 3.058 1.00 86.38 87 LEU A CA 1
ATOM 674 C C . LEU A 1 87 ? -2.506 -1.921 2.326 1.00 86.38 87 LEU A C 1
ATOM 676 O O . LEU A 1 87 ? -3.276 -1.189 2.941 1.00 86.38 87 LEU A O 1
ATOM 680 N N . LEU A 1 88 ? -2.693 -2.245 1.042 1.00 89.75 88 LEU A N 1
ATOM 681 C CA . LEU A 1 88 ? -3.828 -1.762 0.246 1.00 89.75 88 LEU A CA 1
ATOM 682 C C . LEU A 1 88 ? -5.173 -2.282 0.785 1.00 89.75 88 LEU A C 1
ATOM 684 O O . LEU A 1 88 ? -6.113 -1.505 0.921 1.00 89.75 88 LEU A O 1
ATOM 688 N N . GLU A 1 89 ? -5.252 -3.560 1.164 1.00 86.06 89 GLU A N 1
ATOM 689 C CA . GLU A 1 89 ? -6.429 -4.185 1.793 1.00 86.06 89 GLU A CA 1
ATOM 690 C C . GLU A 1 89 ? -6.787 -3.537 3.137 1.00 86.06 89 GLU A C 1
ATOM 692 O O . GLU A 1 89 ? -7.958 -3.462 3.499 1.00 86.06 89 GLU A O 1
ATOM 697 N N . ASN A 1 90 ? -5.792 -3.018 3.864 1.00 83.19 90 ASN A N 1
ATOM 698 C CA . ASN A 1 90 ? -5.993 -2.286 5.117 1.00 83.19 90 ASN A CA 1
ATOM 699 C C . ASN A 1 90 ? -6.180 -0.768 4.921 1.00 83.19 90 ASN A C 1
ATOM 701 O O . ASN A 1 90 ? -6.122 -0.014 5.891 1.00 83.19 90 ASN A O 1
ATOM 705 N N . GLY A 1 91 ? -6.421 -0.306 3.690 1.00 85.81 91 GLY A N 1
ATOM 706 C CA . GLY A 1 91 ? -6.774 1.087 3.409 1.00 85.81 91 GLY A CA 1
ATOM 707 C C . GLY A 1 91 ? -5.587 2.036 3.232 1.00 85.81 91 GLY A C 1
ATOM 708 O O . GLY A 1 91 ? -5.753 3.252 3.361 1.00 85.81 91 GLY A O 1
ATOM 709 N N . ALA A 1 92 ? -4.391 1.520 2.931 1.00 90.19 92 ALA A N 1
ATOM 710 C CA . ALA A 1 92 ? -3.283 2.374 2.517 1.00 90.19 92 ALA A CA 1
ATOM 711 C C . ALA A 1 92 ? -3.633 3.110 1.214 1.00 90.19 92 ALA A C 1
ATOM 713 O O . ALA A 1 92 ? -4.028 2.491 0.227 1.00 90.19 92 ALA A O 1
ATOM 714 N N . ASP A 1 93 ? -3.447 4.428 1.201 1.00 91.50 93 ASP A N 1
ATOM 715 C CA . ASP A 1 93 ? -3.774 5.288 0.071 1.00 91.50 93 ASP A CA 1
ATOM 716 C C . ASP A 1 93 ? -2.580 5.403 -0.907 1.00 91.50 93 ASP A C 1
ATOM 718 O O . ASP A 1 93 ? -1.563 6.037 -0.586 1.00 91.50 93 ASP A O 1
ATOM 722 N N . PRO A 1 94 ? -2.676 4.826 -2.125 1.00 92.00 94 PRO A N 1
ATOM 723 C CA . PRO A 1 94 ? -1.644 4.935 -3.160 1.00 92.00 94 PRO A CA 1
ATOM 724 C C . PRO A 1 94 ? -1.511 6.331 -3.780 1.00 92.00 94 PRO A C 1
ATOM 726 O O . PRO A 1 94 ? -0.517 6.601 -4.464 1.00 92.00 94 PRO A O 1
ATOM 729 N N . A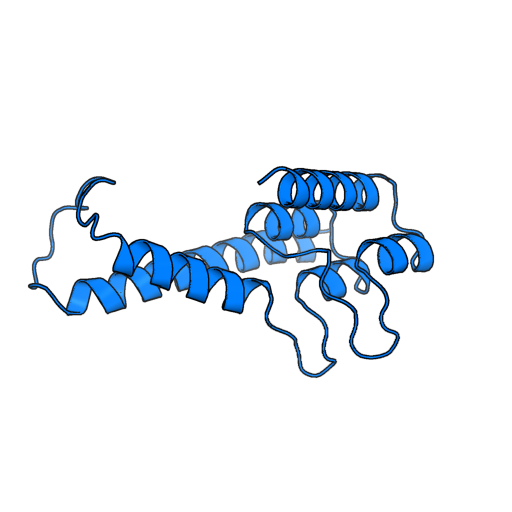RG A 1 95 ? -2.486 7.220 -3.569 1.00 90.44 95 ARG A N 1
ATOM 730 C CA . ARG A 1 95 ? -2.491 8.585 -4.113 1.00 90.44 95 ARG A CA 1
ATOM 731 C C . ARG A 1 95 ? -1.613 9.535 -3.306 1.00 90.44 95 ARG A C 1
ATOM 733 O O . ARG A 1 95 ? -1.298 10.626 -3.788 1.00 90.44 95 ARG A O 1
ATOM 740 N N . ILE A 1 96 ? -1.211 9.148 -2.092 1.00 90.31 96 ILE A N 1
ATOM 741 C CA . ILE A 1 96 ? -0.332 9.969 -1.263 1.00 90.31 96 ILE A CA 1
ATOM 742 C C . ILE A 1 96 ? 1.006 10.140 -1.971 1.00 90.31 96 ILE A C 1
ATOM 744 O O . ILE A 1 96 ? 1.741 9.188 -2.232 1.00 90.31 96 ILE A O 1
ATOM 748 N N . ARG A 1 97 ? 1.332 11.401 -2.249 1.00 90.19 97 ARG A N 1
ATOM 749 C CA . ARG A 1 97 ? 2.562 11.771 -2.936 1.00 90.19 97 ARG A CA 1
ATOM 750 C C . ARG A 1 97 ? 3.761 11.691 -2.003 1.00 90.19 97 ARG A C 1
ATOM 752 O O . ARG A 1 97 ? 3.692 12.069 -0.824 1.00 90.19 97 ARG A O 1
ATOM 759 N N . VAL A 1 98 ? 4.869 11.238 -2.572 1.00 87.94 98 VAL A N 1
ATOM 760 C CA . VAL A 1 98 ? 6.202 11.289 -1.986 1.00 87.94 98 VAL A CA 1
ATOM 761 C C . VAL A 1 98 ? 6.558 12.740 -1.696 1.00 87.94 98 VAL A C 1
ATOM 763 O O . VAL A 1 98 ? 6.420 13.612 -2.552 1.00 87.94 98 VAL A O 1
ATOM 766 N N . LYS A 1 99 ? 7.070 12.999 -0.492 1.00 83.38 99 LYS A N 1
ATOM 767 C CA . LYS A 1 99 ? 7.403 14.360 -0.056 1.00 83.38 99 LYS A CA 1
ATOM 768 C C . LYS A 1 99 ? 8.497 15.012 -0.906 1.00 83.38 99 LYS A C 1
ATOM 770 O O . LYS A 1 99 ? 8.429 16.207 -1.152 1.00 83.38 99 LYS A O 1
ATOM 775 N N . ILE A 1 100 ? 9.505 14.241 -1.319 1.00 81.75 100 ILE A N 1
ATOM 776 C CA . ILE A 1 100 ? 10.717 14.801 -1.932 1.00 81.75 100 ILE A CA 1
ATOM 777 C C . ILE A 1 100 ? 10.536 15.229 -3.393 1.00 81.75 100 ILE A C 1
ATOM 779 O O . ILE A 1 100 ? 11.141 16.208 -3.808 1.00 81.75 100 ILE A O 1
ATOM 783 N N . ASN A 1 101 ? 9.723 14.513 -4.171 1.00 83.81 101 ASN A N 1
ATOM 784 C CA . ASN A 1 101 ? 9.586 14.737 -5.616 1.00 83.81 101 ASN A CA 1
ATOM 785 C C . ASN A 1 101 ? 8.131 14.783 -6.103 1.00 83.81 101 ASN A C 1
ATOM 787 O O . ASN A 1 101 ? 7.897 14.973 -7.289 1.00 83.81 101 ASN A O 1
ATOM 791 N N . GLY A 1 102 ? 7.146 14.606 -5.218 1.00 87.38 102 GLY A N 1
ATOM 792 C CA . GLY A 1 102 ? 5.732 14.642 -5.587 1.00 87.38 102 GLY A CA 1
ATOM 793 C C . GLY A 1 102 ? 5.220 13.396 -6.319 1.00 87.38 102 GLY A C 1
ATOM 794 O O . GLY A 1 102 ? 4.042 13.367 -6.670 1.00 87.38 102 GLY A O 1
ATOM 795 N N . ASN A 1 103 ? 6.051 12.368 -6.508 1.00 89.94 103 ASN A N 1
ATOM 796 C CA . ASN A 1 103 ? 5.669 11.139 -7.204 1.00 89.94 103 ASN A CA 1
ATOM 797 C C . ASN A 1 103 ? 4.591 10.362 -6.436 1.00 89.94 103 ASN A C 1
ATOM 799 O O . ASN A 1 103 ? 4.598 10.312 -5.205 1.00 89.94 103 ASN A O 1
ATOM 803 N N . THR A 1 104 ? 3.686 9.712 -7.158 1.00 89.44 104 THR A N 1
ATOM 804 C CA . THR A 1 104 ? 2.708 8.766 -6.605 1.00 89.44 104 THR A CA 1
ATOM 805 C C . THR A 1 104 ? 3.316 7.374 -6.406 1.00 89.44 104 THR A C 1
ATOM 807 O O . THR A 1 104 ? 4.428 7.083 -6.859 1.00 89.44 104 THR A O 1
ATOM 810 N N . ALA A 1 105 ? 2.573 6.472 -5.754 1.00 89.56 105 ALA A N 1
ATOM 811 C CA . ALA A 1 105 ? 2.960 5.065 -5.651 1.00 89.56 105 ALA A CA 1
ATOM 812 C C . ALA A 1 105 ? 3.167 4.413 -7.034 1.00 89.56 105 ALA A C 1
ATOM 814 O O . ALA A 1 105 ? 4.092 3.620 -7.211 1.00 89.56 105 ALA A O 1
ATOM 815 N N . LEU A 1 106 ? 2.348 4.782 -8.026 1.00 91.56 106 LEU A N 1
ATOM 816 C CA . LEU A 1 106 ? 2.464 4.272 -9.392 1.00 91.56 106 LEU A CA 1
ATOM 817 C C . LEU A 1 106 ? 3.750 4.763 -10.074 1.00 91.56 106 LEU A C 1
ATOM 819 O O . LEU A 1 106 ? 4.480 3.954 -10.645 1.00 91.56 106 LEU A O 1
ATOM 823 N N . ASP A 1 107 ? 4.073 6.052 -9.941 1.00 91.81 107 ASP A N 1
ATOM 824 C CA . ASP A 1 107 ? 5.299 6.635 -10.506 1.00 91.81 107 ASP A CA 1
ATOM 825 C C . ASP A 1 107 ? 6.551 5.962 -9.931 1.00 91.81 107 ASP A C 1
ATOM 827 O O . ASP A 1 107 ? 7.494 5.641 -10.657 1.00 91.81 107 ASP A O 1
ATOM 831 N N . LEU A 1 108 ? 6.552 5.688 -8.619 1.00 90.56 108 LEU A N 1
ATOM 832 C CA . LEU A 1 108 ? 7.622 4.922 -7.984 1.00 90.56 108 LEU A CA 1
ATOM 833 C C . LEU A 1 108 ? 7.681 3.485 -8.509 1.00 90.56 108 LEU A C 1
ATOM 835 O O . LEU A 1 108 ? 8.769 2.993 -8.797 1.00 90.56 108 LEU A O 1
ATOM 839 N N . ALA A 1 109 ? 6.545 2.798 -8.645 1.00 90.75 109 ALA A N 1
ATOM 840 C CA . ALA A 1 109 ? 6.528 1.426 -9.144 1.00 90.75 109 ALA A CA 1
ATOM 841 C C . ALA A 1 109 ? 7.155 1.334 -10.547 1.00 90.75 109 ALA A C 1
ATOM 843 O O . ALA A 1 109 ? 7.945 0.425 -10.800 1.00 90.75 109 ALA A O 1
ATOM 844 N N . ILE A 1 110 ? 6.886 2.314 -11.413 1.00 91.38 110 ILE A N 1
ATOM 845 C CA . ILE A 1 110 ? 7.481 2.414 -12.751 1.00 91.38 110 ILE A CA 1
ATOM 846 C C . ILE A 1 110 ? 8.977 2.754 -12.663 1.00 91.38 110 ILE A C 1
ATOM 848 O O . ILE A 1 110 ? 9.802 2.055 -13.252 1.00 91.38 110 ILE A O 1
ATOM 852 N N . SER A 1 111 ? 9.346 3.780 -11.889 1.00 90.69 111 SER A N 1
ATOM 853 C CA . SER A 1 111 ? 10.737 4.237 -11.736 1.00 90.69 111 SER A CA 1
ATOM 854 C C . SER A 1 111 ? 11.665 3.141 -11.198 1.00 90.69 111 SER A C 1
ATOM 856 O O . SER A 1 111 ? 12.776 2.965 -11.697 1.00 90.69 111 SER A O 1
ATOM 858 N N . PHE A 1 112 ? 11.188 2.347 -10.237 1.00 87.50 112 PHE A N 1
ATOM 859 C CA . PHE A 1 112 ? 11.921 1.219 -9.657 1.00 87.50 112 PHE A CA 1
ATOM 860 C C . PHE A 1 112 ? 11.753 -0.092 -10.445 1.00 87.50 112 PHE A C 1
ATOM 862 O O . PHE A 1 112 ? 12.170 -1.147 -9.963 1.00 87.50 112 PHE A O 1
ATOM 869 N N . LYS A 1 113 ? 11.142 -0.050 -11.641 1.00 88.69 113 LYS A N 1
ATOM 870 C CA . LYS A 1 113 ? 10.893 -1.211 -12.515 1.00 88.69 113 LYS A CA 1
ATOM 871 C C . LYS A 1 113 ? 10.222 -2.378 -11.778 1.00 88.69 113 LYS A C 1
ATOM 873 O O . LYS A 1 113 ? 10.588 -3.542 -11.947 1.00 88.69 113 LYS A O 1
ATOM 878 N N . ARG A 1 114 ? 9.247 -2.073 -10.919 1.00 88.75 114 ARG A N 1
ATOM 879 C CA . ARG A 1 114 ? 8.444 -3.091 -10.238 1.00 88.75 114 ARG A CA 1
ATOM 880 C C . ARG A 1 114 ? 7.605 -3.843 -11.267 1.00 88.75 114 ARG A C 1
ATOM 882 O O . ARG A 1 114 ? 7.071 -3.254 -12.201 1.00 88.75 114 ARG A O 1
ATOM 889 N N . GLY A 1 115 ? 7.485 -5.155 -11.079 1.00 87.25 115 GLY A N 1
ATOM 890 C CA . GLY A 1 115 ? 6.690 -5.994 -11.971 1.00 87.25 115 GLY A CA 1
ATOM 891 C C . GLY A 1 115 ? 5.204 -5.632 -11.949 1.00 87.25 115 GLY A C 1
ATOM 892 O O . GLY A 1 115 ? 4.711 -4.993 -11.017 1.00 87.25 115 GLY A O 1
ATOM 893 N N . VAL A 1 116 ? 4.468 -6.129 -12.944 1.00 88.56 116 VAL A N 1
ATOM 894 C CA . VAL A 1 116 ? 3.010 -5.945 -13.088 1.00 88.56 116 VAL A CA 1
ATOM 895 C C . VAL A 1 116 ? 2.220 -6.299 -11.822 1.00 88.56 116 VAL A C 1
ATOM 897 O O . VAL A 1 116 ? 1.194 -5.689 -11.541 1.00 88.56 116 VAL A O 1
ATOM 900 N N . ASN A 1 117 ? 2.754 -7.209 -11.005 1.00 88.38 117 ASN A N 1
ATOM 901 C CA . ASN A 1 117 ? 2.183 -7.627 -9.726 1.00 88.38 117 ASN A CA 1
ATOM 902 C C . ASN A 1 117 ? 2.135 -6.512 -8.665 1.00 88.38 117 ASN A C 1
ATOM 904 O O . ASN A 1 117 ? 1.341 -6.610 -7.737 1.00 88.38 117 ASN A O 1
ATOM 908 N N . PHE A 1 118 ? 2.960 -5.466 -8.783 1.00 89.62 118 PHE A N 1
ATOM 909 C CA . PHE A 1 118 ? 2.872 -4.255 -7.956 1.00 89.62 118 PHE A CA 1
ATOM 910 C C . PHE A 1 118 ? 1.933 -3.216 -8.568 1.00 89.62 118 PHE A C 1
ATOM 912 O O . PHE A 1 118 ? 1.163 -2.572 -7.863 1.00 89.62 118 PHE A O 1
ATOM 919 N N . ILE A 1 119 ? 2.001 -3.058 -9.889 1.00 91.06 119 ILE A N 1
ATOM 920 C CA . ILE A 1 119 ? 1.265 -2.026 -10.622 1.00 91.06 119 ILE A CA 1
ATOM 921 C C . ILE A 1 119 ? -0.242 -2.318 -10.616 1.00 91.06 119 ILE A C 1
ATOM 923 O O . ILE A 1 119 ? -1.044 -1.422 -10.360 1.00 91.06 119 ILE A O 1
ATOM 927 N N . SER A 1 120 ? -0.636 -3.572 -10.849 1.00 92.62 120 SER A N 1
ATOM 928 C CA . SER A 1 120 ? -2.044 -3.972 -10.951 1.00 92.62 120 SER A CA 1
ATOM 929 C C . SER A 1 120 ? -2.851 -3.704 -9.666 1.00 92.62 120 SER A C 1
ATOM 931 O O . SER A 1 120 ? -3.901 -3.062 -9.775 1.00 92.62 120 SER A O 1
ATOM 933 N N . PRO A 1 121 ? -2.385 -4.087 -8.457 1.00 91.38 121 PRO A N 1
ATOM 934 C CA . PRO A 1 121 ? -3.081 -3.748 -7.216 1.00 91.38 121 PRO A CA 1
ATOM 935 C C . PRO A 1 121 ? -3.223 -2.239 -7.002 1.00 91.38 121 PRO A C 1
ATOM 937 O O . PRO A 1 121 ? -4.315 -1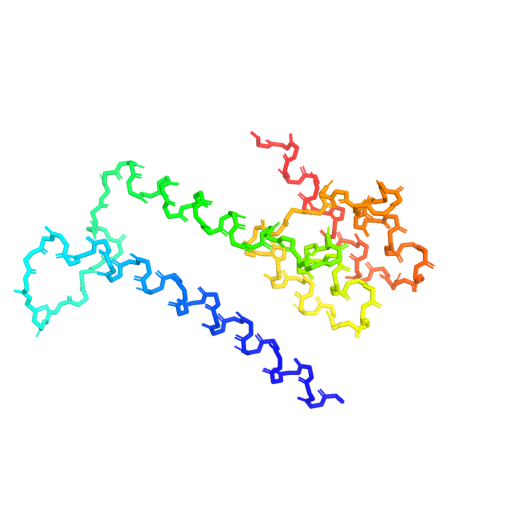.776 -6.699 1.00 91.38 121 PRO A O 1
ATOM 940 N N . ILE A 1 122 ? -2.159 -1.463 -7.242 1.00 90.06 122 ILE A N 1
ATOM 941 C CA . ILE A 1 122 ? -2.173 -0.000 -7.076 1.00 90.06 122 ILE A CA 1
ATOM 942 C C . ILE A 1 122 ? -3.245 0.639 -7.969 1.00 90.06 122 ILE A C 1
ATOM 944 O O . ILE A 1 122 ? -4.054 1.430 -7.488 1.00 90.06 122 ILE A O 1
ATOM 948 N N . ILE A 1 123 ? -3.293 0.270 -9.254 1.00 90.00 123 ILE A N 1
ATOM 949 C CA . ILE A 1 123 ? -4.298 0.788 -10.196 1.00 90.00 123 ILE A CA 1
ATOM 950 C C . ILE A 1 123 ? -5.712 0.381 -9.767 1.00 90.00 123 ILE A C 1
ATOM 952 O O . ILE A 1 123 ? -6.633 1.195 -9.823 1.00 90.00 123 ILE A O 1
ATOM 956 N N . THR A 1 124 ? -5.890 -0.867 -9.333 1.00 89.25 124 THR A N 1
ATOM 957 C CA . THR A 1 124 ? -7.197 -1.387 -8.909 1.00 89.25 124 THR A CA 1
ATOM 958 C C . THR A 1 124 ? -7.733 -0.617 -7.703 1.00 89.25 124 THR A C 1
ATOM 960 O O . THR A 1 124 ? -8.879 -0.172 -7.731 1.00 89.25 124 THR A O 1
ATOM 963 N N . THR A 1 125 ? -6.895 -0.375 -6.693 1.00 87.56 125 THR A N 1
ATOM 964 C CA . THR A 1 125 ? -7.278 0.388 -5.498 1.00 87.56 125 THR A CA 1
ATOM 965 C C . THR A 1 125 ? -7.613 1.839 -5.833 1.00 87.56 125 THR A C 1
ATOM 967 O O . THR A 1 125 ? -8.640 2.339 -5.382 1.00 87.56 125 THR A O 1
ATOM 970 N N . VAL A 1 126 ? -6.818 2.506 -6.682 1.00 86.56 126 VAL A N 1
ATOM 971 C CA . VAL A 1 126 ? -7.119 3.883 -7.121 1.00 86.56 126 VAL A CA 1
ATOM 972 C C . VAL A 1 126 ? -8.480 3.951 -7.813 1.00 86.56 126 VAL A C 1
ATOM 974 O O . VAL A 1 126 ? -9.252 4.867 -7.550 1.00 86.56 126 VAL A O 1
ATOM 977 N N . ARG A 1 127 ? -8.806 2.974 -8.670 1.00 84.12 127 ARG A N 1
ATOM 978 C CA . ARG A 1 127 ? -10.116 2.914 -9.333 1.00 84.12 127 ARG A CA 1
ATOM 979 C C . ARG A 1 127 ? -11.256 2.740 -8.334 1.00 84.12 127 ARG A C 1
ATOM 981 O O . ARG A 1 127 ? -12.255 3.437 -8.452 1.00 84.12 127 ARG A O 1
ATOM 988 N N . GLN A 1 128 ? -11.110 1.844 -7.359 1.00 79.69 128 GLN A N 1
ATOM 989 C CA . GLN A 1 128 ? -12.123 1.641 -6.317 1.00 79.69 128 GLN A CA 1
ATOM 990 C C . GLN A 1 128 ? -12.352 2.915 -5.494 1.00 79.69 128 GLN A C 1
ATOM 992 O O . GLN A 1 128 ? -13.492 3.289 -5.262 1.00 79.69 128 GLN A O 1
ATOM 997 N N . GLN A 1 129 ? -11.284 3.631 -5.141 1.00 71.00 129 GLN A N 1
ATOM 998 C CA . GLN A 1 129 ? -11.355 4.883 -4.380 1.00 71.00 129 GLN A CA 1
ATOM 999 C C . GLN A 1 129 ? -11.939 6.079 -5.154 1.00 71.00 129 GLN A C 1
ATOM 1001 O O . GLN A 1 129 ? -12.163 7.121 -4.551 1.00 71.00 129 GLN A O 1
ATOM 1006 N N . ILE A 1 130 ? -12.125 5.978 -6.475 1.00 71.94 130 ILE A N 1
ATOM 1007 C CA . ILE A 1 130 ? -12.770 7.017 -7.302 1.00 71.94 130 ILE A CA 1
ATOM 1008 C C . ILE A 1 130 ? -14.273 6.741 -7.474 1.00 71.94 130 ILE A C 1
ATOM 1010 O O . ILE A 1 130 ? -15.032 7.657 -7.772 1.00 71.94 130 ILE A O 1
ATOM 1014 N N . MET A 1 131 ? -14.704 5.485 -7.321 1.00 64.56 131 MET A N 1
ATOM 1015 C CA . MET A 1 131 ? -16.096 5.064 -7.534 1.00 64.56 131 MET A CA 1
ATOM 1016 C C . MET A 1 131 ? -16.972 5.142 -6.271 1.00 64.56 131 MET A C 1
ATOM 1018 O O . MET A 1 131 ? -18.171 4.888 -6.362 1.00 64.56 131 MET A O 1
ATOM 1022 N N . HIS A 1 132 ? -16.385 5.482 -5.123 1.00 50.50 132 HIS A N 1
ATOM 1023 C CA . HIS A 1 132 ? -17.062 5.747 -3.852 1.00 50.50 132 HIS A CA 1
ATOM 1024 C C . HIS A 1 132 ? -16.902 7.220 -3.484 1.00 50.50 132 HIS A C 1
ATOM 1026 O O . HIS A 1 132 ? -17.861 7.772 -2.904 1.00 50.50 132 HIS A O 1
#

Radius of gyration: 17.33 Å; chains: 1; bounding box: 36×31×47 Å

pLDDT: mean 72.07, std 19.25, range [29.23, 92.62]

Organism: NCBI:txid70186

Sequence (132 aa):
ATFCKRGVNIISSIITTVREQIIHNLDQNVMKGPSVWPSPNLVQDGRDSDIIRETMSKFINNRNLRGNTALLSAITNHCSVETLKLLLENGADPRIRVKINGNTALDLAISFKRGVNFISPIITTVRQQIMH